Protein AF-A0A7H8PK96-F1 (afdb_monomer)

Sequence (126 aa):
MKLSNRGGIDIANPKKYLNIWVCNLSRDILGYAQFPGMGPDATNGVVVRPTFFGTTEIVRAPFNKGRTTTHEVAHWLNLQHIWGDGGCPYDDRVADTPVSNDRNHGCARYPTVQCRYDNEPYGLYK

Radius of gyration: 17.34 Å; Cα contacts (8 Å, |Δi|>4): 205; chains: 1; bounding box: 44×23×45 Å

Nearest PDB structures (foldseek):
  3lum-assembly1_A  TM=9.594E-01  e=1.786E-10  Methanosarcina acetivorans
  6r7w-assembly1_A  TM=9.001E-01  e=1.786E-10  Tannerella forsythia
  8cd8-assembly1_A  TM=9.089E-01  e=3.877E-10  Methanosarcina acetivorans C2A
  7od0-assembly5_EEE  TM=9.451E-01  e=5.134E-09  Tannerella forsythia
  7od0-assembly6_FFF  TM=9.429E-01  e=7.091E-09  Tannerella forsythia

Structure (mmCIF, N/CA/C/O backbone):
data_AF-A0A7H8PK96-F1
#
_entry.id   AF-A0A7H8PK96-F1
#
loop_
_atom_site.group_PDB
_atom_site.id
_atom_site.type_symbol
_atom_site.label_atom_id
_atom_site.label_alt_id
_atom_site.label_comp_id
_atom_site.label_asym_id
_atom_site.label_entity_id
_atom_site.label_seq_id
_atom_site.pdbx_PDB_ins_code
_atom_site.Cartn_x
_atom_site.Cartn_y
_atom_site.Cartn_z
_atom_site.occupancy
_atom_site.B_iso_or_equiv
_atom_site.auth_seq_id
_atom_site.auth_comp_id
_atom_site.auth_asym_id
_atom_site.auth_atom_id
_atom_site.pdbx_PDB_model_num
ATOM 1 N N . MET A 1 1 ? -10.547 8.572 10.002 1.00 90.94 1 MET A N 1
ATOM 2 C CA . MET A 1 1 ? -10.162 7.166 9.717 1.00 90.94 1 MET A CA 1
ATOM 3 C C . MET A 1 1 ? -9.309 6.524 10.810 1.00 90.94 1 MET A C 1
ATOM 5 O O . MET A 1 1 ? -9.816 5.596 11.414 1.00 90.94 1 MET A O 1
ATOM 9 N N . LYS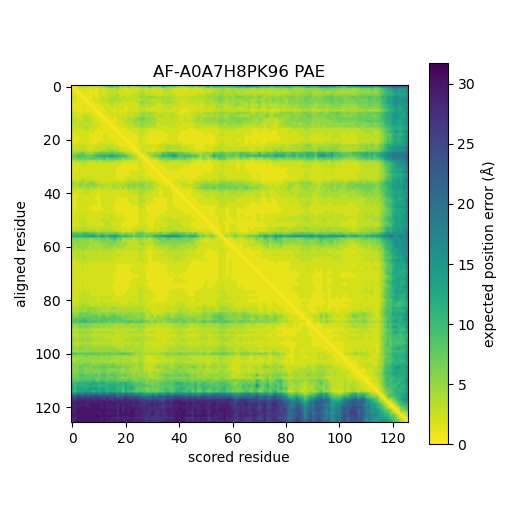 A 1 2 ? -8.083 6.993 11.103 1.00 94.75 2 LYS A N 1
ATOM 10 C CA . LYS A 1 2 ? -7.152 6.320 12.040 1.00 94.75 2 LYS A CA 1
ATOM 11 C C . LYS A 1 2 ? -7.257 6.745 13.515 1.00 94.75 2 LYS A C 1
ATOM 13 O O . LYS A 1 2 ? -6.566 6.181 14.346 1.00 94.75 2 LYS A O 1
ATOM 18 N N . LEU A 1 3 ? -8.055 7.774 13.815 1.00 94.94 3 LEU A N 1
ATOM 19 C CA . LEU A 1 3 ? -8.189 8.333 15.163 1.00 94.94 3 LEU A CA 1
ATOM 20 C C . LEU A 1 3 ? -9.664 8.417 15.550 1.00 94.94 3 LEU A C 1
ATOM 22 O O . LEU A 1 3 ? -10.454 8.997 14.794 1.00 94.94 3 LEU A O 1
ATOM 26 N N . SER A 1 4 ? -10.028 7.880 16.710 1.00 96.00 4 SER A N 1
ATOM 27 C CA . SER A 1 4 ? -11.396 7.877 17.245 1.00 96.00 4 SER A CA 1
ATOM 28 C C . SER A 1 4 ? -11.938 9.295 17.424 1.00 96.00 4 SER A C 1
ATOM 30 O O . SER A 1 4 ? -13.035 9.609 16.964 1.00 96.00 4 SER A O 1
ATOM 32 N N . ASN A 1 5 ? -11.109 10.208 17.936 1.00 94.88 5 ASN A N 1
ATOM 33 C CA . ASN A 1 5 ? -11.441 11.627 18.106 1.00 94.88 5 ASN A CA 1
ATOM 34 C C . ASN A 1 5 ? -11.619 12.412 16.787 1.00 94.88 5 ASN A C 1
ATOM 36 O O . ASN A 1 5 ? -11.950 13.595 16.816 1.00 94.88 5 ASN A O 1
ATOM 40 N N . ARG A 1 6 ? -11.411 11.774 15.628 1.00 93.56 6 ARG A N 1
ATOM 41 C CA . ARG A 1 6 ? -11.681 12.321 14.286 1.00 93.56 6 ARG A CA 1
ATOM 42 C C . ARG A 1 6 ? -12.643 11.431 13.488 1.00 93.56 6 ARG A C 1
ATOM 44 O O . ARG A 1 6 ? -12.506 11.317 12.268 1.00 93.56 6 ARG A O 1
ATOM 51 N N . GLY A 1 7 ? -13.561 10.739 14.170 1.00 93.75 7 GLY A N 1
ATOM 52 C CA . GLY A 1 7 ? -14.569 9.867 13.549 1.00 93.75 7 GLY A CA 1
ATOM 53 C C . GLY A 1 7 ? -13.991 8.596 12.918 1.00 93.75 7 GLY A C 1
ATOM 54 O O . GLY A 1 7 ? -14.541 8.066 11.957 1.00 93.75 7 GLY A O 1
ATOM 55 N N . GLY A 1 8 ? 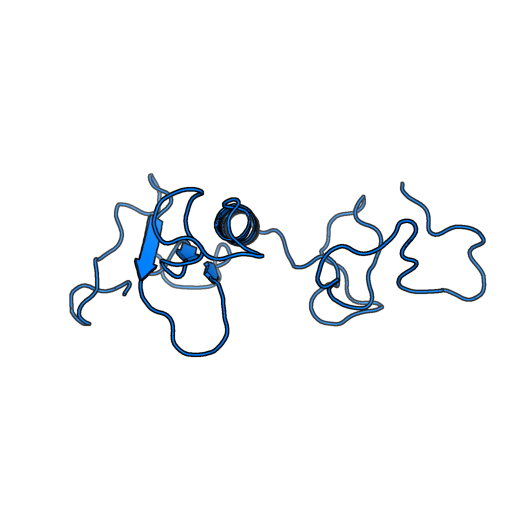-12.816 8.164 13.375 1.00 95.75 8 GLY A N 1
ATOM 56 C CA . GLY A 1 8 ? -12.152 6.933 12.963 1.00 95.75 8 GLY A CA 1
ATOM 57 C C . GLY A 1 8 ? -12.180 5.852 14.037 1.00 95.75 8 GLY A C 1
ATOM 58 O O . GLY A 1 8 ? -12.998 5.883 14.949 1.00 95.75 8 GLY A O 1
ATOM 59 N N . ILE A 1 9 ? -11.245 4.914 13.925 1.00 96.88 9 ILE A N 1
ATOM 60 C CA . ILE A 1 9 ? -10.992 3.876 14.924 1.00 96.88 9 ILE A CA 1
ATOM 61 C C . ILE A 1 9 ? -9.501 3.919 15.238 1.00 96.88 9 ILE A C 1
ATOM 63 O O . ILE A 1 9 ? -8.689 3.917 14.309 1.00 96.88 9 ILE A O 1
ATOM 67 N N . ASP A 1 10 ? -9.163 4.000 16.524 1.00 97.62 10 ASP A N 1
ATOM 68 C CA . ASP A 1 10 ? -7.773 3.977 16.974 1.00 97.62 10 ASP A CA 1
ATOM 69 C C . ASP A 1 10 ? -7.126 2.623 16.681 1.00 97.62 10 ASP A C 1
ATOM 71 O O . ASP A 1 10 ? -7.783 1.590 16.5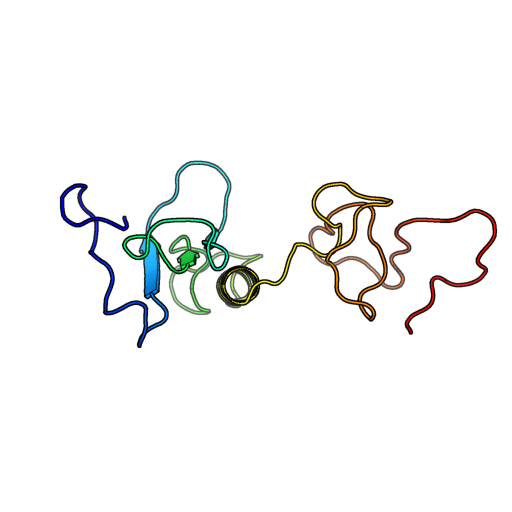49 1.00 97.62 10 ASP A O 1
A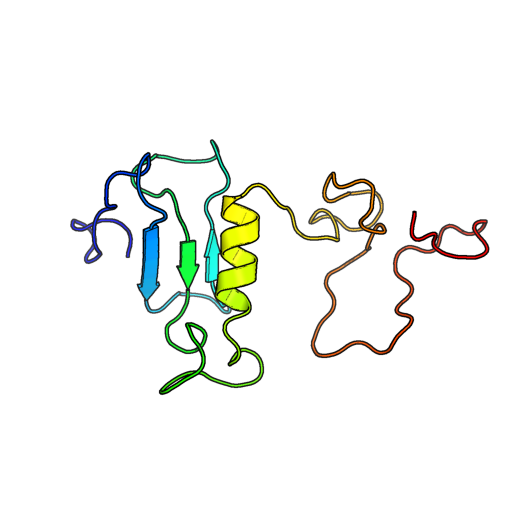TOM 75 N N . ILE A 1 11 ? -5.806 2.646 16.576 1.00 96.44 11 ILE A N 1
ATOM 76 C CA . ILE A 1 11 ? -5.004 1.472 16.274 1.00 96.44 11 ILE A CA 1
ATOM 77 C C . ILE A 1 11 ? -5.089 0.409 17.395 1.00 96.44 11 ILE A C 1
ATOM 79 O O . ILE A 1 11 ? -5.039 0.731 18.583 1.00 96.44 11 ILE A O 1
ATOM 83 N N . ALA A 1 12 ? -5.144 -0.877 17.036 1.00 94.44 12 ALA A N 1
ATOM 84 C CA . ALA A 1 12 ? -4.799 -1.970 17.948 1.00 94.44 12 ALA A CA 1
ATOM 85 C C . ALA A 1 12 ? -3.271 -2.041 18.119 1.00 94.44 12 ALA A C 1
ATOM 87 O O . ALA A 1 12 ? -2.545 -1.658 17.211 1.00 94.44 12 ALA A O 1
ATOM 88 N N . ASN A 1 13 ? -2.759 -2.554 19.247 1.00 92.81 13 ASN A N 1
ATOM 89 C CA . ASN A 1 13 ? -1.322 -2.522 19.587 1.00 92.81 13 ASN A CA 1
ATOM 90 C C . ASN A 1 13 ? -0.379 -2.708 18.359 1.00 92.81 13 ASN A C 1
ATOM 92 O O . ASN A 1 13 ? -0.278 -3.830 17.849 1.00 92.81 13 ASN A O 1
ATOM 96 N N . PRO A 1 14 ? 0.340 -1.654 17.914 1.00 90.50 14 PRO A N 1
ATOM 97 C CA . PRO A 1 14 ? 1.097 -1.667 16.656 1.00 90.50 14 PRO A CA 1
ATOM 98 C C . PRO A 1 14 ? 2.276 -2.640 16.655 1.00 90.50 14 PRO A C 1
ATOM 100 O O . PRO A 1 14 ? 2.766 -3.017 15.598 1.00 90.50 14 PRO A O 1
ATOM 103 N N . LYS A 1 15 ? 2.730 -3.078 17.834 1.00 91.81 15 LYS A N 1
ATOM 104 C CA . LYS A 1 15 ? 3.808 -4.068 17.968 1.00 91.81 15 LYS A CA 1
ATOM 105 C C . LYS A 1 15 ? 3.320 -5.507 17.807 1.00 91.81 15 LYS A C 1
ATOM 107 O O . LYS A 1 15 ? 4.135 -6.421 17.770 1.00 91.81 15 LYS A O 1
ATOM 112 N N . LYS A 1 16 ? 2.002 -5.722 17.786 1.00 96.31 16 LYS A N 1
ATOM 113 C CA . LYS A 1 16 ? 1.375 -7.051 17.719 1.00 96.31 16 LYS A CA 1
ATOM 114 C C . LYS A 1 16 ? 0.509 -7.242 16.482 1.00 96.31 16 LYS A C 1
ATOM 116 O O . LYS A 1 16 ? 0.304 -8.379 16.073 1.00 96.31 16 LYS A O 1
ATOM 121 N N . TYR A 1 17 ? -0.012 -6.156 15.917 1.00 97.44 17 TYR A N 1
ATOM 122 C CA . TYR A 1 17 ? -1.011 -6.220 14.862 1.00 97.44 17 TYR A CA 1
ATOM 123 C C . TYR A 1 17 ? -0.658 -5.295 13.704 1.00 97.44 17 TYR A C 1
ATOM 125 O O . TYR A 1 17 ? -0.341 -4.121 13.897 1.00 97.44 17 TYR A O 1
ATOM 133 N N . LEU A 1 18 ? -0.811 -5.819 12.490 1.00 97.88 18 LEU A N 1
ATOM 134 C CA . LEU A 1 18 ? -0.989 -4.992 11.309 1.00 97.88 18 LEU A CA 1
ATOM 135 C C . LEU A 1 18 ? -2.405 -4.417 11.342 1.00 97.88 18 LEU A C 1
ATOM 137 O O . LEU A 1 18 ? -3.389 -5.156 11.347 1.00 97.88 18 LEU A O 1
ATOM 141 N N . ASN A 1 19 ? -2.499 -3.093 11.338 1.00 98.12 19 ASN A N 1
ATOM 142 C CA . ASN A 1 19 ? -3.774 -2.398 11.316 1.00 98.12 19 ASN A CA 1
ATOM 143 C C . ASN A 1 19 ? -4.136 -2.022 9.883 1.00 98.12 19 ASN A C 1
ATOM 145 O O . ASN A 1 19 ? -3.346 -1.389 9.177 1.00 98.12 19 ASN A O 1
ATOM 149 N N . ILE A 1 20 ? -5.335 -2.427 9.461 1.00 98.31 20 ILE A N 1
ATOM 150 C CA . ILE A 1 20 ? -5.874 -2.138 8.135 1.00 98.31 20 ILE A CA 1
ATOM 151 C C . ILE A 1 20 ? -7.212 -1.431 8.305 1.00 98.31 20 ILE A C 1
ATOM 153 O O . ILE A 1 20 ? -8.177 -2.021 8.788 1.00 98.31 20 ILE A O 1
ATOM 157 N N . TRP A 1 21 ? -7.281 -0.170 7.887 1.00 98.12 21 TRP A N 1
ATOM 158 C CA . TRP A 1 21 ? -8.533 0.580 7.860 1.00 98.12 21 TRP A CA 1
ATOM 159 C C . TRP A 1 21 ? -9.166 0.496 6.474 1.00 98.12 21 TRP A C 1
ATOM 161 O O . TRP A 1 21 ? -8.495 0.677 5.458 1.00 98.12 21 TRP A O 1
ATOM 171 N N . VAL A 1 22 ? -10.480 0.286 6.440 1.00 97.06 22 VAL A N 1
ATOM 172 C CA . VAL A 1 22 ? -11.271 0.305 5.207 1.00 97.06 22 VAL A CA 1
ATOM 173 C C . VAL A 1 22 ? -12.230 1.486 5.275 1.00 97.06 22 VAL A C 1
ATOM 175 O O . VAL A 1 22 ? -13.166 1.491 6.071 1.00 97.06 22 VAL A O 1
ATOM 178 N N . CYS A 1 23 ? -11.976 2.531 4.487 1.00 95.62 23 CYS A N 1
ATOM 179 C CA . CYS A 1 23 ? -12.783 3.752 4.518 1.00 95.62 23 CYS A CA 1
ATOM 180 C C . CYS A 1 23 ? -12.697 4.549 3.217 1.00 95.62 23 CYS A C 1
ATOM 182 O O . CYS A 1 23 ? -11.743 4.419 2.448 1.00 95.62 23 CYS A O 1
ATOM 184 N N . ASN A 1 24 ? -13.676 5.421 2.982 1.00 94.19 24 ASN A N 1
ATOM 185 C CA . ASN A 1 24 ? -13.633 6.326 1.838 1.00 94.19 24 ASN A CA 1
ATOM 186 C C . ASN A 1 24 ? -12.422 7.263 1.944 1.00 94.19 24 ASN A C 1
ATOM 188 O O . ASN A 1 24 ? -12.198 7.901 2.972 1.00 94.19 24 ASN A O 1
ATOM 192 N N . LEU A 1 25 ? -11.647 7.323 0.863 1.00 93.44 25 LEU A N 1
ATOM 193 C CA . LEU A 1 25 ? -10.466 8.168 0.736 1.00 93.44 25 LEU A CA 1
ATOM 194 C C . LEU A 1 25 ? -10.794 9.359 -0.160 1.00 93.44 25 LEU A C 1
ATOM 196 O O . LEU A 1 25 ? -11.460 9.193 -1.182 1.00 93.44 25 LEU A O 1
ATOM 200 N N . SER A 1 26 ? -10.295 10.539 0.202 1.00 85.00 26 SER A N 1
ATOM 201 C CA . SER A 1 26 ? -10.245 11.676 -0.717 1.00 85.00 26 SER A CA 1
ATOM 202 C C . SER A 1 26 ? -9.149 11.450 -1.769 1.00 85.00 26 SER A C 1
ATOM 204 O O . SER A 1 26 ? -8.211 10.689 -1.525 1.00 85.00 26 SER A O 1
ATOM 206 N N . ARG A 1 27 ? -9.254 12.127 -2.926 1.00 86.00 27 ARG A N 1
ATOM 207 C CA . ARG A 1 27 ? -8.379 11.972 -4.117 1.00 86.00 27 ARG A CA 1
ATOM 208 C C . ARG A 1 27 ? -8.553 10.638 -4.846 1.00 86.00 27 ARG A C 1
ATOM 210 O O . ARG A 1 27 ? -9.173 9.727 -4.322 1.00 86.00 27 ARG A O 1
ATOM 217 N N . ASP A 1 28 ? -7.992 10.497 -6.043 1.00 89.25 28 ASP A N 1
ATOM 218 C CA . ASP A 1 28 ? -8.027 9.248 -6.823 1.00 89.25 28 ASP A CA 1
ATOM 219 C C . ASP A 1 28 ? -6.911 8.266 -6.427 1.00 89.25 28 ASP A C 1
ATOM 221 O O . ASP A 1 28 ? -6.105 7.836 -7.246 1.00 89.25 28 ASP A O 1
ATOM 225 N N . ILE A 1 29 ? -6.861 7.900 -5.141 1.00 95.38 29 ILE A N 1
ATOM 226 C CA . ILE A 1 29 ? -5.969 6.847 -4.627 1.00 95.38 29 ILE A CA 1
ATOM 227 C C . ILE A 1 29 ? -6.763 5.620 -4.168 1.00 95.38 29 ILE A C 1
ATOM 229 O O . ILE A 1 29 ? -7.863 5.737 -3.621 1.00 95.38 29 ILE A O 1
ATOM 233 N N . LEU A 1 30 ? -6.202 4.429 -4.384 1.00 96.88 30 LEU A N 1
ATOM 234 C CA . LEU A 1 30 ? -6.851 3.160 -4.028 1.00 96.88 30 LEU A CA 1
ATOM 235 C C . LEU A 1 30 ? -6.599 2.778 -2.562 1.00 96.88 30 LEU A C 1
ATOM 237 O O . LEU A 1 30 ? -7.471 2.208 -1.905 1.00 96.88 30 LEU A O 1
ATOM 241 N N . GLY A 1 31 ? -5.418 3.127 -2.061 1.00 97.88 31 GLY A N 1
ATOM 242 C CA . GLY A 1 31 ? -4.943 2.882 -0.711 1.00 97.88 31 GLY A CA 1
ATOM 243 C C . GLY A 1 31 ? -3.685 3.702 -0.430 1.00 97.88 31 GLY A C 1
ATOM 244 O O . GLY A 1 31 ? -3.241 4.466 -1.289 1.00 97.88 31 GLY A O 1
ATOM 245 N N . TYR A 1 32 ? -3.183 3.603 0.796 1.00 97.94 32 TYR A N 1
ATOM 246 C CA . TYR A 1 32 ? -1.860 4.092 1.176 1.00 97.94 32 TYR A CA 1
ATOM 247 C C . TYR A 1 32 ? -1.358 3.354 2.427 1.00 97.94 32 TYR A C 1
ATOM 249 O O . TYR A 1 32 ? -2.155 2.877 3.248 1.00 97.94 32 TYR A O 1
ATOM 257 N N . ALA A 1 33 ? -0.045 3.344 2.627 1.00 98.31 33 ALA A N 1
ATOM 258 C CA . ALA A 1 33 ? 0.609 2.776 3.800 1.00 98.31 33 ALA A CA 1
ATOM 259 C C . ALA A 1 33 ? 1.495 3.796 4.524 1.00 98.31 33 ALA A C 1
ATOM 261 O O . ALA A 1 33 ? 1.910 4.809 3.962 1.00 98.31 33 ALA A O 1
ATOM 262 N N . GLN A 1 34 ? 1.799 3.513 5.790 1.00 97.94 34 GLN A N 1
ATOM 263 C CA . GLN A 1 34 ? 2.889 4.167 6.511 1.00 97.94 34 GLN A CA 1
ATOM 264 C C . GLN A 1 34 ? 4.117 3.252 6.487 1.00 97.94 34 GLN A C 1
ATOM 266 O O . GLN A 1 34 ? 4.052 2.141 7.012 1.00 97.94 34 GLN A O 1
ATOM 271 N N . PHE A 1 35 ? 5.223 3.737 5.919 1.00 98.00 35 PHE A N 1
ATOM 272 C CA . PHE A 1 35 ? 6.519 3.058 5.974 1.00 98.00 35 PHE A CA 1
ATOM 273 C C . PHE A 1 35 ? 7.020 2.914 7.423 1.00 98.00 35 PHE A C 1
ATOM 275 O O . PHE A 1 35 ? 6.697 3.756 8.277 1.00 98.00 35 PHE A O 1
ATOM 282 N N . PRO A 1 36 ? 7.847 1.895 7.719 1.00 96.75 36 PRO A N 1
ATOM 283 C CA . PRO A 1 36 ? 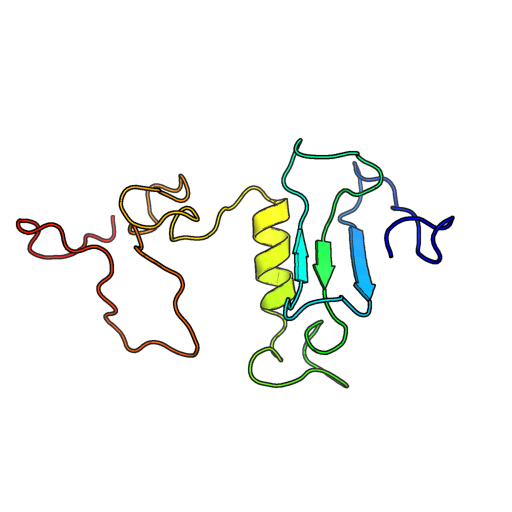8.484 1.758 9.024 1.00 96.75 36 PRO A CA 1
ATOM 284 C C . PRO A 1 36 ? 9.254 3.022 9.426 1.00 96.75 36 PRO A C 1
ATOM 286 O O . PRO A 1 36 ? 9.996 3.593 8.633 1.00 96.75 36 PRO A O 1
ATOM 289 N N . GLY A 1 37 ? 9.060 3.486 10.663 1.00 93.81 37 GLY A N 1
ATOM 290 C CA . GLY A 1 37 ? 9.782 4.638 11.224 1.00 93.81 37 GLY A CA 1
ATOM 291 C C . GLY A 1 37 ? 9.395 6.024 10.683 1.00 93.81 37 GLY A C 1
ATOM 292 O O . GLY A 1 37 ? 9.865 7.020 11.221 1.00 93.81 37 GLY A O 1
ATOM 293 N N . MET A 1 38 ? 8.517 6.124 9.678 1.00 93.12 38 MET A N 1
ATOM 294 C CA . MET A 1 38 ? 8.199 7.400 9.009 1.00 93.12 38 MET A CA 1
ATOM 295 C C . MET A 1 38 ? 7.077 8.218 9.666 1.00 93.12 38 MET A C 1
ATOM 297 O O . MET A 1 38 ? 6.749 9.309 9.203 1.00 93.12 38 MET A O 1
ATOM 301 N N . GLY A 1 39 ? 6.455 7.717 10.732 1.00 93.62 39 GLY A N 1
ATOM 302 C CA . GLY A 1 39 ? 5.359 8.417 11.393 1.00 93.62 39 GLY A CA 1
ATOM 303 C C . GLY A 1 39 ? 5.001 7.832 12.756 1.00 93.62 39 GLY A C 1
ATOM 304 O O . GLY A 1 39 ? 5.600 6.840 13.175 1.00 93.62 39 GLY A O 1
ATOM 305 N N . PRO A 1 40 ? 4.016 8.427 13.448 1.00 95.38 40 PRO A N 1
ATOM 306 C CA . PRO A 1 40 ? 3.596 7.983 14.771 1.00 95.38 40 PRO A CA 1
ATOM 307 C C . PRO A 1 40 ? 3.089 6.536 14.785 1.00 95.38 40 PRO A C 1
ATOM 309 O O . PRO A 1 40 ? 2.435 6.081 13.841 1.00 95.38 40 PRO A O 1
ATOM 312 N N . ASP A 1 41 ? 3.290 5.853 15.912 1.00 94.75 41 ASP A N 1
ATOM 313 C CA . ASP A 1 41 ? 2.729 4.520 16.173 1.00 94.75 41 ASP A CA 1
ATOM 314 C C . ASP A 1 41 ? 1.199 4.511 16.046 1.00 94.75 41 ASP A C 1
ATOM 316 O O . ASP A 1 41 ? 0.625 3.570 15.507 1.00 94.75 41 ASP A O 1
ATOM 320 N N . ALA A 1 42 ? 0.539 5.598 16.461 1.00 95.88 42 ALA A N 1
ATOM 321 C CA . ALA A 1 42 ? -0.915 5.759 16.392 1.00 95.88 42 ALA A CA 1
ATOM 322 C C . ALA A 1 42 ? -1.488 5.711 14.961 1.00 95.88 42 ALA A C 1
ATOM 324 O O . ALA A 1 42 ? -2.688 5.516 14.786 1.00 95.88 42 ALA A O 1
ATOM 325 N N . THR A 1 43 ? -0.655 5.899 13.933 1.00 96.44 43 THR A N 1
ATOM 326 C CA . THR A 1 43 ? -1.074 5.871 12.526 1.00 96.44 43 THR A CA 1
ATOM 327 C C . THR A 1 43 ? -0.424 4.749 11.723 1.00 96.44 43 THR A C 1
ATOM 329 O O . THR A 1 43 ? -0.641 4.672 10.510 1.00 96.44 43 THR A O 1
ATOM 332 N N . ASN A 1 44 ? 0.336 3.866 12.372 1.00 96.88 44 ASN A N 1
ATOM 333 C CA . ASN A 1 44 ? 1.039 2.772 11.715 1.00 96.88 44 ASN A CA 1
ATOM 334 C C . ASN A 1 44 ? 0.056 1.784 11.054 1.00 96.88 44 ASN A C 1
ATOM 336 O O . ASN A 1 44 ? -0.943 1.393 11.651 1.00 96.88 44 ASN A O 1
ATOM 340 N N . GLY A 1 45 ? 0.327 1.397 9.807 1.00 97.75 45 GLY A N 1
ATOM 341 C CA . GLY A 1 45 ? -0.488 0.434 9.065 1.00 97.75 45 GLY A CA 1
ATOM 342 C C . GLY A 1 45 ? -0.992 0.958 7.722 1.00 97.75 45 GLY A C 1
ATOM 343 O O . GLY A 1 45 ? -0.494 1.952 7.184 1.00 97.75 45 GLY A O 1
ATOM 344 N N . VAL A 1 46 ? -2.000 0.271 7.194 1.00 98.50 46 VAL A N 1
ATOM 345 C CA . VAL A 1 46 ? -2.477 0.372 5.809 1.00 98.50 46 VAL A CA 1
ATOM 346 C C . VAL A 1 46 ? -3.909 0.893 5.765 1.00 98.50 46 VAL A C 1
ATOM 348 O O . VAL A 1 46 ? -4.731 0.553 6.610 1.00 98.50 46 VAL A O 1
ATOM 351 N N . VAL A 1 47 ? -4.249 1.694 4.759 1.00 98.25 47 VAL A N 1
ATOM 352 C CA . VAL A 1 47 ? -5.637 2.076 4.478 1.00 98.25 47 VAL A CA 1
ATOM 353 C C . VAL A 1 47 ? -5.998 1.721 3.050 1.00 98.25 47 VAL A C 1
ATOM 355 O O . VAL A 1 47 ? -5.232 2.000 2.134 1.00 98.25 47 VAL A O 1
ATOM 358 N N . VAL A 1 48 ? -7.185 1.149 2.857 1.00 98.25 48 VAL A N 1
ATOM 359 C CA . VAL A 1 48 ? -7.700 0.764 1.538 1.00 98.25 48 VAL A CA 1
ATOM 360 C C . VAL A 1 48 ? -9.120 1.292 1.359 1.00 98.25 48 VAL A C 1
ATOM 362 O O . VAL A 1 48 ? -9.937 1.268 2.282 1.00 98.25 48 VAL A O 1
ATOM 365 N N . ARG A 1 49 ? -9.441 1.780 0.160 1.00 96.81 49 ARG A N 1
ATOM 366 C CA . ARG A 1 49 ? -10.805 2.191 -0.184 1.00 96.81 49 ARG A CA 1
ATOM 367 C C . ARG A 1 49 ? -11.729 0.960 -0.262 1.00 96.81 49 ARG A C 1
ATOM 369 O O . ARG A 1 49 ? -11.325 -0.039 -0.854 1.00 96.81 49 ARG A O 1
ATOM 376 N N . PRO A 1 50 ? -12.987 1.033 0.224 1.00 95.94 50 PRO A N 1
ATOM 377 C CA . PRO A 1 50 ? -13.908 -0.106 0.257 1.00 95.94 50 PRO A CA 1
ATOM 378 C C . PRO A 1 50 ? -14.068 -0.831 -1.083 1.00 95.94 50 PRO A C 1
ATOM 380 O O . PRO A 1 50 ? -14.014 -2.053 -1.138 1.00 95.94 50 PRO A O 1
ATOM 383 N N . THR A 1 51 ? -14.175 -0.088 -2.187 1.00 96.38 51 THR A N 1
ATOM 384 C CA . THR A 1 51 ? -14.353 -0.655 -3.536 1.00 96.38 51 THR A CA 1
ATOM 385 C C . THR A 1 51 ? -13.118 -1.372 -4.093 1.00 96.38 51 THR A C 1
ATOM 387 O O . THR A 1 51 ? -13.176 -1.880 -5.210 1.00 96.38 51 THR A O 1
ATOM 390 N N . PHE A 1 52 ? -12.001 -1.392 -3.362 1.00 97.00 52 PHE A N 1
ATOM 391 C CA . PHE A 1 52 ? -10.733 -2.015 -3.761 1.00 97.00 52 PHE A CA 1
ATOM 392 C C . PHE A 1 52 ? -10.152 -2.923 -2.659 1.00 97.00 52 PHE A C 1
ATOM 394 O O . PHE A 1 52 ? -8.993 -3.331 -2.737 1.00 97.00 52 PHE A O 1
ATOM 401 N N . PHE A 1 53 ? -10.950 -3.252 -1.636 1.00 97.38 53 PHE A N 1
ATOM 402 C CA . PHE A 1 53 ? -10.567 -4.144 -0.544 1.00 97.38 53 PHE A CA 1
ATOM 403 C C . PHE A 1 53 ? -11.225 -5.521 -0.701 1.00 97.38 53 PHE A C 1
ATOM 405 O O . PHE A 1 53 ? -12.446 -5.626 -0.774 1.00 97.38 53 PHE A O 1
ATOM 412 N N . GLY A 1 54 ? -10.415 -6.583 -0.727 1.00 96.38 54 GLY A N 1
ATOM 413 C CA . GLY A 1 54 ? -10.895 -7.955 -0.919 1.00 96.38 54 GLY A CA 1
ATOM 414 C C . GLY A 1 54 ? -11.168 -8.322 -2.384 1.00 96.38 54 GLY A C 1
ATOM 415 O O . GLY A 1 54 ? -10.559 -7.774 -3.309 1.00 96.38 54 GLY A O 1
ATOM 416 N N . THR A 1 55 ? -12.046 -9.307 -2.592 1.00 96.38 55 THR A N 1
ATOM 417 C CA . THR A 1 55 ? -12.337 -9.910 -3.911 1.00 96.38 55 THR A CA 1
ATOM 418 C C . THR A 1 55 ? -13.825 -10.153 -4.181 1.00 96.38 55 THR A C 1
ATOM 420 O O . THR A 1 55 ? -14.170 -10.642 -5.257 1.00 96.38 55 THR A O 1
ATOM 423 N N . THR A 1 56 ? -14.702 -9.815 -3.236 1.00 92.25 56 THR A N 1
ATOM 424 C CA . THR A 1 56 ? -16.146 -10.090 -3.278 1.00 92.25 56 THR A CA 1
ATOM 425 C C . THR A 1 56 ? -16.959 -8.818 -3.022 1.00 92.25 56 THR A C 1
ATOM 427 O O . THR A 1 56 ? -16.404 -7.770 -2.686 1.00 92.25 56 THR A O 1
ATOM 430 N N . GLU A 1 57 ? -18.282 -8.903 -3.174 1.00 90.94 57 GLU A N 1
ATOM 431 C CA . GLU A 1 57 ? -19.228 -7.823 -2.866 1.00 90.94 57 GLU A CA 1
ATOM 432 C C . GLU A 1 57 ? -19.030 -6.556 -3.721 1.00 90.94 57 GLU A C 1
ATOM 434 O O . GLU A 1 57 ? -19.277 -6.550 -4.925 1.00 90.94 57 GLU A O 1
ATOM 439 N N . ILE A 1 58 ? -18.594 -5.461 -3.096 1.00 93.12 58 ILE A N 1
ATOM 440 C CA . ILE A 1 58 ? -18.588 -4.100 -3.645 1.00 93.12 58 ILE A CA 1
ATOM 441 C C . ILE A 1 58 ? -17.317 -3.755 -4.439 1.00 93.12 58 ILE A C 1
ATOM 443 O O . ILE A 1 58 ? -17.113 -2.596 -4.818 1.00 93.12 58 ILE A O 1
ATOM 447 N N . VAL A 1 59 ? -16.425 -4.727 -4.656 1.00 95.50 59 VAL A N 1
ATOM 448 C CA . VAL A 1 59 ? -15.144 -4.499 -5.335 1.00 95.50 59 VAL A CA 1
ATOM 449 C C . VAL A 1 59 ? -15.324 -4.154 -6.818 1.00 95.50 59 VAL A C 1
ATOM 451 O O . VAL A 1 59 ? -16.146 -4.743 -7.518 1.00 95.50 59 VAL A O 1
ATOM 454 N N . ARG A 1 60 ? -14.527 -3.212 -7.340 1.00 92.56 60 ARG A N 1
ATOM 455 C CA . ARG A 1 60 ? -14.643 -2.715 -8.724 1.00 92.56 60 ARG A CA 1
ATOM 456 C C . ARG A 1 60 ? -13.423 -3.067 -9.567 1.00 92.56 60 ARG A C 1
ATOM 458 O O . ARG A 1 60 ? -12.281 -2.846 -9.168 1.00 92.56 60 ARG A O 1
ATOM 465 N N . ALA A 1 61 ? -13.674 -3.602 -10.762 1.00 94.12 61 ALA A N 1
ATOM 466 C CA . ALA A 1 61 ? -12.635 -3.788 -11.771 1.00 94.12 61 ALA A CA 1
ATOM 467 C C . ALA A 1 61 ? -12.030 -2.424 -12.181 1.00 94.12 61 ALA A C 1
ATOM 469 O O . ALA A 1 61 ? -12.743 -1.419 -12.148 1.00 94.12 61 ALA A O 1
ATOM 470 N N . PRO A 1 62 ? -10.739 -2.365 -12.562 1.00 95.38 62 PRO A N 1
ATOM 471 C CA . PRO A 1 62 ? -9.802 -3.488 -12.705 1.00 95.38 62 PRO A CA 1
ATOM 472 C C . PRO A 1 62 ? -9.122 -3.928 -11.391 1.00 95.38 62 PRO A C 1
ATOM 474 O O . PRO A 1 62 ? -8.381 -4.906 -11.381 1.00 95.38 62 PRO A O 1
ATOM 477 N N . PHE A 1 63 ? -9.382 -3.251 -10.271 1.00 96.38 63 PHE A N 1
ATOM 478 C CA . PHE A 1 63 ? -8.709 -3.480 -8.985 1.00 96.38 63 PHE A CA 1
ATOM 479 C C . PHE A 1 63 ? -9.541 -4.351 -8.024 1.00 96.38 63 PHE A C 1
ATOM 481 O O . PHE A 1 63 ? -9.648 -4.073 -6.834 1.00 96.38 63 PHE A O 1
ATOM 488 N N . ASN A 1 64 ? -10.138 -5.431 -8.531 1.00 96.88 64 ASN A N 1
ATOM 489 C CA . ASN A 1 64 ? -11.101 -6.278 -7.810 1.00 96.88 64 ASN A CA 1
ATOM 490 C C . ASN A 1 64 ? -10.540 -7.634 -7.358 1.00 96.88 64 ASN A C 1
ATOM 492 O O . ASN A 1 64 ? -11.276 -8.610 -7.219 1.00 96.88 64 ASN A O 1
ATOM 496 N N . LYS A 1 65 ? -9.221 -7.731 -7.203 1.00 97.25 65 LYS A N 1
ATOM 497 C CA . LYS A 1 65 ? -8.540 -8.997 -6.899 1.00 97.25 65 LYS A CA 1
ATOM 498 C C . LYS A 1 65 ? -7.706 -8.944 -5.613 1.00 97.25 65 LYS A C 1
ATOM 500 O O . LYS A 1 65 ? -6.874 -9.817 -5.404 1.00 97.25 65 LYS A O 1
ATOM 505 N N . GLY A 1 66 ? -7.891 -7.910 -4.788 1.00 97.25 66 GLY A N 1
ATOM 506 C CA . GLY A 1 66 ? -7.188 -7.725 -3.511 1.00 97.25 66 GLY A CA 1
ATOM 507 C C . GLY A 1 66 ? -5.757 -7.181 -3.609 1.00 97.25 66 GLY A C 1
ATOM 508 O O . GLY A 1 66 ? -5.081 -7.055 -2.594 1.00 97.25 66 GLY A O 1
ATOM 509 N N . ARG A 1 67 ? -5.279 -6.834 -4.813 1.00 98.00 67 ARG A N 1
ATOM 510 C CA . ARG A 1 67 ? -3.861 -6.481 -5.042 1.00 98.00 67 ARG A CA 1
ATOM 511 C C . ARG A 1 67 ? -3.503 -5.104 -4.495 1.00 98.00 67 ARG A C 1
ATOM 513 O O . ARG A 1 67 ? -2.348 -4.896 -4.156 1.00 98.00 67 ARG A O 1
ATOM 520 N N . THR A 1 68 ? -4.480 -4.212 -4.324 1.00 98.12 68 THR A N 1
ATOM 521 C CA . THR A 1 68 ? -4.272 -2.947 -3.609 1.00 98.12 68 THR A CA 1
ATOM 522 C C . THR A 1 68 ? -3.770 -3.211 -2.192 1.00 98.12 68 THR A C 1
ATOM 524 O O . THR A 1 68 ? -2.744 -2.676 -1.806 1.00 98.12 68 THR A O 1
ATOM 527 N N . THR A 1 69 ? -4.415 -4.099 -1.431 1.00 98.38 69 THR A N 1
ATOM 528 C CA . THR A 1 69 ? -3.948 -4.428 -0.076 1.00 98.38 69 THR A CA 1
ATOM 529 C C . THR A 1 69 ? -2.577 -5.099 -0.093 1.00 98.38 69 THR A C 1
ATOM 531 O O . THR A 1 69 ? -1.741 -4.755 0.732 1.00 98.38 69 THR A O 1
ATOM 534 N N . THR A 1 70 ? -2.316 -6.011 -1.036 1.00 98.75 70 THR A N 1
ATOM 535 C CA . THR A 1 70 ? -0.983 -6.619 -1.197 1.00 98.75 70 THR A CA 1
ATOM 536 C C . THR A 1 70 ? 0.101 -5.558 -1.409 1.00 98.75 70 THR A C 1
ATOM 538 O O . THR A 1 70 ? 1.129 -5.603 -0.742 1.00 98.75 70 THR A O 1
ATOM 541 N N . HIS A 1 71 ? -0.158 -4.586 -2.286 1.00 98.69 71 HIS A N 1
ATOM 542 C CA . HIS A 1 71 ? 0.736 -3.465 -2.580 1.00 98.69 71 HIS A CA 1
ATOM 543 C C . HIS A 1 71 ? 1.005 -2.600 -1.345 1.00 98.69 71 HIS A C 1
ATOM 545 O O . HIS A 1 71 ? 2.152 -2.379 -0.974 1.00 98.69 71 HIS A O 1
ATOM 551 N N . GLU A 1 72 ? -0.040 -2.164 -0.643 1.00 98.75 72 GLU A N 1
ATOM 552 C CA . GLU A 1 72 ? 0.140 -1.309 0.536 1.00 98.75 72 GLU A CA 1
ATOM 553 C C . GLU A 1 72 ? 0.825 -2.042 1.702 1.00 98.75 72 GLU A C 1
ATOM 555 O O . GLU A 1 72 ? 1.600 -1.450 2.453 1.00 98.75 72 GLU A O 1
ATOM 560 N N . VAL A 1 73 ? 0.580 -3.345 1.866 1.00 98.81 73 VAL A N 1
ATOM 561 C CA . VAL A 1 73 ? 1.295 -4.146 2.871 1.00 98.81 73 VAL A CA 1
ATOM 562 C C . VAL A 1 73 ? 2.779 -4.272 2.521 1.00 98.81 73 VAL A C 1
ATOM 564 O O . VAL A 1 73 ? 3.603 -4.251 3.430 1.00 98.81 73 VAL A O 1
ATOM 567 N N . ALA A 1 74 ? 3.144 -4.327 1.237 1.00 98.69 74 ALA A N 1
ATOM 568 C CA . ALA A 1 74 ? 4.543 -4.293 0.815 1.00 98.69 74 ALA A CA 1
ATOM 569 C C . ALA A 1 74 ? 5.232 -2.981 1.240 1.00 98.69 74 ALA A C 1
ATOM 571 O O . ALA A 1 74 ? 6.314 -3.028 1.823 1.00 98.69 74 ALA A O 1
ATOM 572 N N . HIS A 1 75 ? 4.579 -1.828 1.067 1.00 98.69 75 HIS A N 1
ATOM 573 C CA . HIS A 1 75 ? 5.077 -0.548 1.594 1.00 98.69 75 HIS A CA 1
ATOM 574 C C . HIS A 1 75 ? 5.215 -0.543 3.120 1.00 98.69 75 HIS A C 1
ATOM 576 O O . HIS A 1 75 ? 6.216 -0.072 3.662 1.00 98.69 75 HIS A O 1
ATOM 582 N N . TRP A 1 76 ? 4.238 -1.109 3.834 1.00 98.44 76 TRP A N 1
ATOM 583 C CA . TRP A 1 76 ? 4.329 -1.274 5.287 1.00 98.44 76 TRP A CA 1
ATOM 584 C C . TRP A 1 76 ? 5.512 -2.171 5.703 1.00 98.44 76 TRP A C 1
ATOM 586 O O . TRP A 1 76 ? 6.123 -1.931 6.741 1.00 98.44 76 TRP A O 1
ATOM 59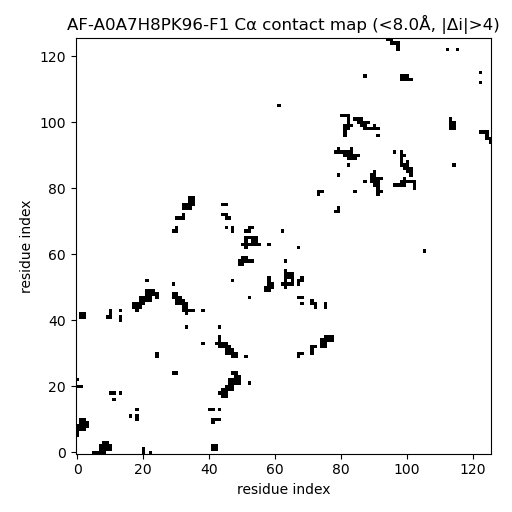6 N N . LEU A 1 77 ? 5.891 -3.142 4.864 1.00 98.25 77 LEU A N 1
ATOM 597 C CA . LEU A 1 77 ? 7.086 -3.989 4.996 1.00 98.25 77 LEU A CA 1
ATOM 598 C C . LEU A 1 77 ? 8.360 -3.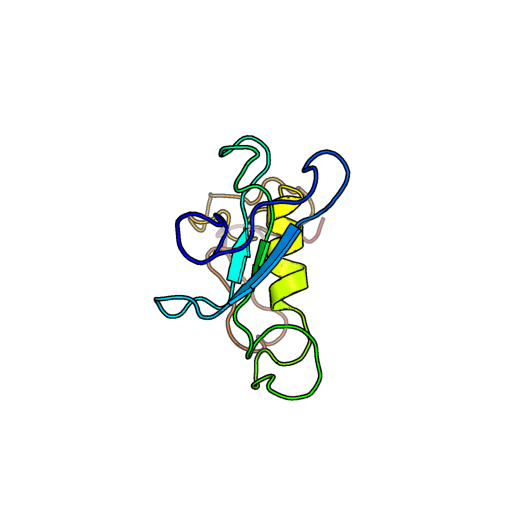373 4.382 1.00 98.25 77 LEU A C 1
ATOM 600 O O . LEU A 1 77 ? 9.342 -4.082 4.177 1.00 98.25 77 LEU A O 1
ATOM 604 N N . ASN A 1 78 ? 8.373 -2.058 4.147 1.00 98.19 78 ASN A N 1
ATOM 605 C CA . ASN A 1 78 ? 9.519 -1.282 3.661 1.00 98.19 78 ASN A CA 1
ATOM 606 C C . ASN A 1 78 ? 9.887 -1.451 2.175 1.00 98.19 78 ASN A C 1
ATOM 608 O O . ASN A 1 78 ? 10.985 -1.059 1.781 1.00 98.19 78 ASN A O 1
ATOM 612 N N . LEU A 1 79 ? 9.001 -1.997 1.339 1.00 98.38 79 LEU A N 1
ATOM 613 C CA . LEU A 1 79 ? 9.230 -2.057 -0.108 1.00 98.38 79 LEU A CA 1
ATOM 614 C C . LEU A 1 79 ? 8.789 -0.756 -0.782 1.00 98.38 79 LEU A C 1
ATOM 616 O O . LEU A 1 79 ? 7.730 -0.215 -0.470 1.00 98.38 79 LEU A O 1
ATOM 620 N N . GLN A 1 80 ? 9.603 -0.239 -1.697 1.00 97.94 80 GLN A N 1
ATOM 621 C CA . GLN A 1 80 ? 9.311 0.981 -2.453 1.00 97.94 80 GLN A CA 1
ATOM 622 C C . GLN A 1 80 ? 8.617 0.651 -3.778 1.00 97.94 80 GLN A C 1
ATOM 624 O O . GLN A 1 80 ? 8.462 -0.510 -4.153 1.00 97.94 80 GLN A O 1
ATOM 629 N N . HIS A 1 81 ? 8.153 1.678 -4.484 1.00 97.94 81 HIS A N 1
ATOM 630 C CA . HIS A 1 81 ? 7.740 1.502 -5.868 1.00 97.94 81 HIS A CA 1
ATOM 631 C C . HIS A 1 81 ? 8.938 1.124 -6.743 1.00 97.94 81 HIS A C 1
ATOM 633 O O . HIS A 1 81 ? 9.988 1.746 -6.636 1.00 97.94 81 HIS A O 1
ATOM 639 N N . ILE A 1 82 ? 8.744 0.184 -7.674 1.00 95.88 82 ILE A N 1
ATOM 640 C CA . ILE A 1 82 ? 9.812 -0.382 -8.525 1.00 95.88 82 ILE A CA 1
ATOM 641 C C . ILE A 1 82 ? 10.537 0.632 -9.433 1.00 95.88 82 ILE A C 1
ATOM 643 O O . ILE A 1 82 ? 11.552 0.312 -10.036 1.00 95.88 82 ILE A O 1
ATOM 647 N N . TRP A 1 83 ? 9.998 1.845 -9.594 1.00 94.50 83 TRP A N 1
ATOM 648 C CA . TRP A 1 83 ? 10.628 2.938 -10.353 1.00 94.50 83 TRP A CA 1
ATOM 649 C C . TRP A 1 83 ? 11.325 3.967 -9.443 1.00 94.50 83 TRP A C 1
ATOM 651 O O . TRP A 1 83 ? 11.580 5.104 -9.851 1.00 94.50 83 TRP A O 1
ATOM 661 N N . GLY A 1 84 ? 11.539 3.610 -8.172 1.00 94.88 84 GLY A N 1
ATOM 662 C CA . GLY A 1 84 ? 12.213 4.434 -7.168 1.00 94.88 84 GLY A CA 1
ATOM 663 C C . GLY A 1 84 ? 11.532 5.774 -6.873 1.00 94.88 84 GLY A C 1
ATOM 664 O O . GLY A 1 84 ? 12.178 6.678 -6.354 1.00 94.88 84 GLY A O 1
ATOM 665 N N . ASP A 1 85 ? 10.265 5.946 -7.272 1.00 95.06 85 ASP A N 1
ATOM 666 C CA . ASP A 1 85 ? 9.516 7.210 -7.196 1.00 95.06 85 ASP A CA 1
ATOM 667 C C . ASP A 1 85 ? 10.173 8.410 -7.917 1.00 95.06 85 ASP A C 1
ATOM 669 O O . ASP A 1 85 ? 9.756 9.555 -7.733 1.00 95.06 85 ASP A O 1
ATOM 673 N N . GLY A 1 86 ? 11.157 8.159 -8.786 1.00 92.25 86 GLY A N 1
ATOM 674 C CA . GLY A 1 86 ? 11.885 9.198 -9.524 1.00 92.25 86 GLY A CA 1
ATOM 675 C C . GLY A 1 86 ? 12.288 8.817 -10.951 1.00 92.25 86 GLY A C 1
ATOM 676 O O . GLY A 1 86 ? 12.796 9.668 -11.680 1.00 92.25 86 GLY A O 1
ATOM 677 N N . GLY A 1 87 ? 12.046 7.570 -11.365 1.00 89.38 87 GLY A N 1
ATOM 678 C CA . GLY A 1 87 ? 12.487 7.042 -12.652 1.00 89.38 87 GLY A CA 1
ATOM 679 C C . GLY A 1 87 ? 14.001 6.882 -12.723 1.00 89.38 87 GLY A C 1
ATOM 680 O O . GLY A 1 87 ? 14.689 7.027 -11.725 1.00 89.38 87 GLY A O 1
ATOM 681 N N . CYS A 1 88 ? 14.564 6.606 -13.898 1.00 90.06 88 CYS A N 1
ATOM 682 C CA . CYS A 1 88 ? 16.009 6.399 -14.000 1.00 90.06 88 CYS A CA 1
ATOM 683 C C . CYS A 1 88 ? 16.816 7.664 -13.624 1.00 90.06 88 CYS A C 1
ATOM 685 O O . CYS A 1 88 ? 16.570 8.711 -14.228 1.00 90.06 88 CYS A O 1
ATOM 687 N N . PRO A 1 89 ? 17.801 7.601 -12.692 1.00 89.00 89 PRO A N 1
ATOM 688 C CA . PRO A 1 89 ? 18.443 6.409 -12.107 1.00 89.00 89 PRO A CA 1
ATOM 689 C C . PRO A 1 89 ? 17.997 6.047 -10.669 1.00 89.00 89 PRO A C 1
ATOM 691 O O . PRO A 1 89 ? 18.719 5.338 -9.972 1.00 89.00 89 PRO A O 1
ATOM 694 N N . TYR A 1 90 ? 16.876 6.580 -10.181 1.00 92.19 90 TYR A N 1
ATOM 695 C CA . TYR A 1 90 ? 16.306 6.206 -8.885 1.00 92.19 90 TYR A CA 1
ATOM 696 C C . TYR A 1 90 ? 15.890 4.731 -8.877 1.00 92.19 90 TYR A C 1
ATOM 698 O O . TYR A 1 90 ? 15.430 4.196 -9.883 1.00 92.19 90 TYR A O 1
ATOM 706 N N . ASP A 1 91 ? 16.055 4.094 -7.721 1.00 91.88 91 ASP A N 1
ATOM 707 C CA . ASP A 1 91 ? 15.928 2.649 -7.554 1.00 91.88 91 ASP A CA 1
ATOM 708 C C . ASP A 1 91 ? 15.130 2.305 -6.288 1.00 91.88 91 ASP A C 1
ATOM 710 O O . ASP A 1 91 ? 15.112 3.077 -5.321 1.00 91.88 91 ASP A O 1
ATOM 714 N N . ASP A 1 92 ? 14.477 1.144 -6.283 1.00 96.06 92 ASP A N 1
ATOM 715 C CA . ASP A 1 92 ? 13.657 0.659 -5.166 1.00 96.06 92 ASP A CA 1
ATOM 716 C C . ASP A 1 92 ? 14.480 -0.023 -4.056 1.00 96.06 92 ASP A C 1
ATOM 718 O O . ASP A 1 92 ? 13.943 -0.352 -2.992 1.00 96.06 92 ASP A O 1
ATOM 722 N N . ARG A 1 93 ? 15.805 -0.105 -4.258 1.00 95.69 93 ARG A N 1
ATOM 723 C CA 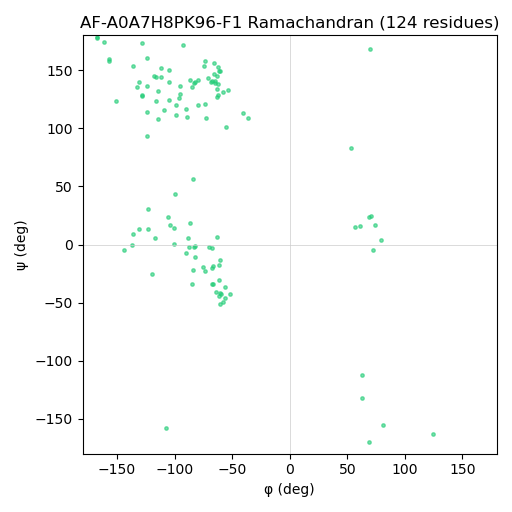. ARG A 1 93 ? 16.821 -0.658 -3.349 1.00 95.69 93 ARG A CA 1
ATOM 724 C C . ARG A 1 93 ? 16.745 -2.173 -3.203 1.00 95.69 93 ARG A C 1
ATOM 726 O O . ARG A 1 93 ? 17.190 -2.713 -2.184 1.00 95.69 93 ARG A O 1
ATOM 733 N N . VAL A 1 94 ? 16.201 -2.853 -4.202 1.00 95.94 94 VAL A N 1
ATOM 734 C CA . VAL A 1 94 ? 16.159 -4.306 -4.290 1.00 95.94 94 VAL A CA 1
ATOM 735 C C . VAL A 1 94 ? 16.995 -4.708 -5.512 1.00 95.94 94 VAL A C 1
ATOM 737 O O . VAL A 1 94 ? 16.823 -4.206 -6.608 1.00 95.94 94 VAL A O 1
ATOM 740 N N . ALA A 1 95 ? 18.004 -5.561 -5.325 1.00 93.94 95 ALA A N 1
ATOM 741 C CA . ALA A 1 95 ? 19.008 -5.781 -6.375 1.00 93.94 95 ALA A CA 1
ATOM 742 C C . ALA A 1 95 ? 18.515 -6.645 -7.554 1.00 93.94 95 ALA A C 1
ATOM 744 O O . ALA A 1 95 ? 19.153 -6.646 -8.607 1.00 93.94 95 ALA A O 1
ATOM 745 N N . ASP A 1 96 ? 17.441 -7.415 -7.361 1.00 93.56 96 ASP A N 1
ATOM 746 C CA . ASP A 1 96 ? 16.861 -8.328 -8.356 1.00 93.56 96 ASP A CA 1
ATOM 747 C C . ASP A 1 96 ? 15.616 -7.751 -9.061 1.00 93.56 96 ASP A C 1
ATOM 749 O O . ASP A 1 96 ? 15.051 -8.386 -9.955 1.00 93.56 96 ASP A O 1
ATOM 753 N N . THR A 1 97 ? 15.207 -6.526 -8.724 1.00 91.88 97 THR A N 1
ATOM 754 C CA . THR A 1 97 ? 14.195 -5.753 -9.450 1.00 91.88 97 THR A CA 1
ATOM 755 C C . THR A 1 97 ? 14.892 -4.904 -10.522 1.00 91.88 97 THR A C 1
ATOM 757 O O . THR A 1 97 ? 15.708 -4.039 -10.213 1.00 91.88 97 THR A O 1
ATOM 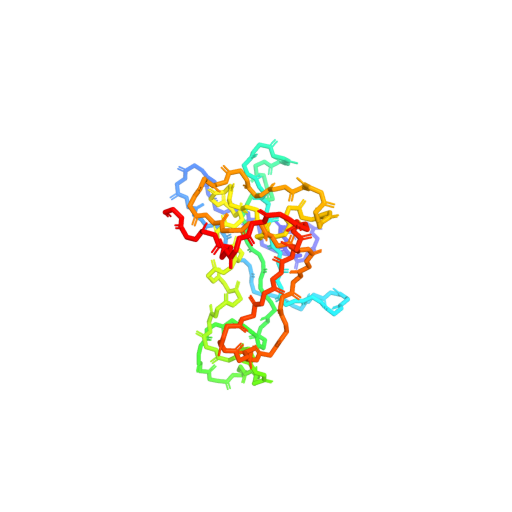760 N N . PRO A 1 98 ? 14.619 -5.123 -11.824 1.00 90.62 98 PRO A N 1
ATOM 761 C CA . PRO A 1 98 ? 15.197 -4.278 -12.864 1.00 90.62 98 PRO A CA 1
ATOM 762 C C . PRO A 1 98 ? 14.746 -2.821 -12.715 1.00 90.62 98 PRO A C 1
ATOM 764 O O . PRO A 1 98 ? 13.558 -2.561 -12.511 1.00 90.62 98 PRO A O 1
ATOM 767 N N . VAL A 1 99 ? 15.673 -1.877 -12.898 1.00 90.44 99 VAL A N 1
ATOM 768 C CA . VAL A 1 99 ? 15.379 -0.439 -12.804 1.00 90.44 99 VAL A CA 1
ATOM 769 C C . VAL A 1 99 ? 14.278 -0.049 -13.795 1.00 90.44 99 VAL A C 1
ATOM 771 O O . VAL A 1 99 ? 14.340 -0.372 -14.985 1.00 90.44 99 VAL A O 1
ATOM 774 N N . SER A 1 100 ? 13.277 0.684 -13.309 1.00 91.44 100 SER A N 1
ATOM 775 C CA . SER A 1 100 ? 12.156 1.180 -14.109 1.00 91.44 100 SER A CA 1
ATOM 776 C C . SER A 1 100 ? 12.115 2.708 -14.123 1.00 91.44 100 SER A C 1
ATOM 778 O O . SER A 1 100 ? 12.417 3.361 -13.130 1.00 91.44 100 SER A O 1
ATOM 780 N N . ASN A 1 101 ? 11.714 3.308 -15.246 1.00 92.38 101 ASN A N 1
ATOM 781 C CA . ASN A 1 101 ? 11.605 4.768 -15.380 1.00 92.38 101 ASN A CA 1
ATOM 782 C C . ASN A 1 101 ? 10.269 5.328 -14.857 1.00 92.38 101 ASN A C 1
ATOM 784 O O . ASN A 1 101 ? 10.193 6.515 -14.562 1.00 92.38 101 ASN A O 1
ATOM 788 N N . ASP A 1 102 ? 9.225 4.503 -14.782 1.00 92.94 102 ASP A N 1
ATOM 789 C CA . ASP A 1 102 ? 7.881 4.884 -14.351 1.00 92.94 102 ASP A CA 1
ATOM 790 C C . ASP A 1 102 ? 7.076 3.632 -13.951 1.00 92.94 102 ASP A C 1
ATOM 792 O O . ASP A 1 102 ? 7.510 2.482 -14.116 1.00 92.94 102 ASP A O 1
ATOM 796 N N . ARG A 1 103 ? 5.872 3.854 -13.430 1.00 92.81 103 ARG A N 1
ATOM 797 C CA . ARG A 1 103 ? 4.868 2.826 -13.167 1.00 92.81 103 ARG A CA 1
ATOM 798 C C . ARG A 1 103 ? 4.267 2.288 -14.459 1.00 92.81 103 ARG A C 1
ATOM 800 O O . ARG A 1 103 ? 3.947 3.024 -15.389 1.00 92.81 103 ARG A O 1
ATOM 807 N N . ASN A 1 104 ? 3.989 0.990 -14.469 1.00 92.69 104 ASN A N 1
ATOM 808 C CA . ASN A 1 104 ? 3.179 0.387 -15.520 1.00 92.69 104 ASN A CA 1
ATOM 809 C C . ASN A 1 104 ? 1.686 0.486 -15.166 1.00 92.69 104 ASN A C 1
ATOM 811 O O . ASN A 1 104 ? 1.291 0.301 -14.015 1.00 92.69 104 ASN A O 1
ATOM 815 N N . HIS A 1 105 ? 0.844 0.739 -16.170 1.00 91.69 105 HIS A N 1
ATOM 816 C CA . HIS A 1 105 ? -0.613 0.774 -16.031 1.00 91.69 105 HIS A CA 1
ATOM 817 C C . HIS A 1 105 ? -1.275 -0.389 -16.778 1.00 91.69 105 HIS A C 1
ATOM 819 O O . HIS A 1 105 ? -0.767 -0.875 -17.788 1.00 91.69 105 HIS A O 1
ATOM 825 N N . GLY A 1 106 ? -2.449 -0.815 -16.302 1.00 93.31 106 GLY A N 1
ATOM 826 C CA . GLY A 1 106 ? -3.207 -1.896 -16.929 1.00 93.31 106 GLY A CA 1
ATOM 827 C C . GLY A 1 106 ? -2.447 -3.225 -16.916 1.00 93.31 106 GLY A C 1
ATOM 828 O O . GLY A 1 106 ? -1.940 -3.645 -15.879 1.00 93.31 106 GLY A O 1
ATOM 829 N N . CYS A 1 107 ? -2.399 -3.896 -18.067 1.00 93.06 107 CYS A N 1
ATOM 830 C CA . CYS A 1 107 ? -1.665 -5.143 -18.261 1.00 93.06 107 CYS A CA 1
ATOM 831 C C . CYS A 1 107 ? -0.686 -4.959 -19.427 1.00 93.06 107 CYS A C 1
ATOM 833 O O . CYS A 1 107 ? -1.064 -5.086 -20.594 1.00 93.06 107 CYS A O 1
ATOM 835 N N . ALA A 1 108 ? 0.551 -4.579 -19.103 1.00 90.75 108 ALA A N 1
ATOM 836 C CA . ALA A 1 108 ? 1.600 -4.359 -20.090 1.00 90.75 108 ALA A CA 1
ATOM 837 C C . ALA A 1 108 ? 1.977 -5.671 -20.803 1.00 90.75 108 ALA A C 1
ATOM 839 O O . ALA A 1 108 ? 1.923 -6.753 -20.216 1.00 90.75 108 ALA A O 1
ATOM 840 N N . ARG A 1 109 ? 2.352 -5.580 -22.084 1.00 91.88 109 ARG A N 1
ATOM 841 C CA . ARG A 1 109 ? 2.805 -6.741 -22.863 1.00 91.88 109 ARG A CA 1
ATOM 842 C C . ARG A 1 109 ? 4.281 -7.009 -22.590 1.00 91.88 109 ARG A C 1
ATOM 844 O O . ARG A 1 109 ? 5.085 -6.082 -22.533 1.00 91.88 109 ARG A O 1
ATOM 851 N N . TYR A 1 110 ? 4.631 -8.282 -22.453 1.00 88.75 110 TYR A N 1
ATOM 852 C CA . TYR A 1 110 ? 6.017 -8.696 -22.290 1.00 88.75 110 TYR A CA 1
ATOM 853 C C . TYR A 1 110 ? 6.743 -8.785 -23.651 1.00 88.75 110 TYR A C 1
ATOM 855 O O . TYR A 1 110 ? 6.152 -9.309 -24.600 1.00 88.75 110 TYR A O 1
ATOM 863 N N . PRO A 1 111 ? 8.014 -8.344 -23.744 1.00 88.38 111 PRO A N 1
ATOM 864 C CA . PRO A 1 111 ? 8.746 -7.588 -22.728 1.00 88.38 111 PRO A CA 1
ATOM 865 C C . PRO A 1 111 ? 8.359 -6.104 -22.745 1.00 88.38 111 PRO A C 1
ATOM 867 O O . PRO A 1 111 ? 8.196 -5.498 -23.802 1.00 88.38 111 PRO A O 1
ATOM 870 N N . THR A 1 112 ? 8.261 -5.500 -21.562 1.00 83.25 112 THR A N 1
ATOM 871 C CA . THR A 1 112 ? 8.248 -4.039 -21.429 1.00 83.25 112 THR A CA 1
ATOM 872 C C . THR A 1 112 ? 9.658 -3.609 -21.059 1.00 83.25 112 THR A C 1
ATOM 874 O O . THR A 1 112 ? 10.137 -3.940 -19.979 1.00 83.25 112 THR A O 1
ATOM 877 N N . VAL A 1 113 ? 10.340 -2.920 -21.973 1.00 84.38 113 VAL A N 1
ATOM 878 C CA . VAL A 1 113 ? 11.694 -2.408 -21.732 1.00 84.38 113 VAL A CA 1
ATOM 879 C C . VAL A 1 113 ? 11.574 -1.020 -21.124 1.00 84.38 113 VAL A C 1
ATOM 881 O O . VAL A 1 113 ? 11.179 -0.085 -21.819 1.00 84.38 113 VAL A O 1
ATOM 884 N N . GLN A 1 114 ? 11.920 -0.904 -19.846 1.00 84.94 114 GLN A N 1
ATOM 885 C CA . GLN A 1 114 ? 12.077 0.373 -19.156 1.00 84.94 114 GLN A CA 1
ATOM 886 C C . GLN A 1 114 ? 13.564 0.662 -18.969 1.00 84.94 114 GLN A C 1
ATOM 888 O O . GLN A 1 114 ? 14.356 -0.271 -18.891 1.00 84.94 114 GLN A O 1
ATOM 893 N N . CYS A 1 115 ? 13.929 1.947 -18.950 1.00 82.44 115 CYS A N 1
ATOM 894 C CA . CYS A 1 115 ? 15.313 2.400 -18.787 1.00 82.44 115 CYS A CA 1
ATOM 895 C C . CYS A 1 115 ? 16.305 1.778 -19.789 1.00 82.44 115 CYS A C 1
ATOM 897 O O . CYS A 1 115 ? 17.018 0.821 -19.496 1.00 82.44 115 CYS A O 1
ATOM 899 N N . ARG A 1 116 ? 16.380 2.349 -20.999 1.00 73.25 116 ARG A N 1
ATOM 900 C CA . ARG A 1 116 ? 17.441 2.000 -21.952 1.00 73.25 116 ARG A CA 1
ATOM 901 C C . ARG A 1 116 ? 18.714 2.746 -21.576 1.00 73.25 116 ARG A C 1
ATOM 903 O O . ARG A 1 116 ? 18.725 3.972 -21.589 1.00 73.25 116 ARG A O 1
ATOM 910 N N . TYR A 1 117 ? 19.770 2.003 -21.280 1.00 63.38 117 TYR A N 1
ATOM 911 C CA . TYR A 1 117 ? 21.128 2.518 -21.369 1.00 63.38 117 TYR A CA 1
ATOM 912 C C . TYR A 1 117 ? 21.660 2.117 -22.741 1.00 63.38 117 TYR A C 1
ATOM 914 O O . TYR A 1 117 ? 21.548 0.951 -23.120 1.00 63.38 117 TYR A O 1
ATOM 922 N N . ASP A 1 118 ? 22.212 3.071 -23.488 1.00 53.38 118 ASP A N 1
ATOM 923 C CA . ASP A 1 118 ? 22.548 2.933 -24.914 1.00 53.38 118 ASP A CA 1
ATOM 924 C C . ASP A 1 118 ? 23.621 1.863 -25.235 1.00 53.38 118 ASP A C 1
ATOM 926 O O . ASP A 1 118 ? 24.026 1.740 -26.385 1.00 53.38 118 ASP A O 1
ATOM 930 N N . ASN A 1 119 ? 24.058 1.062 -24.252 1.00 50.06 119 ASN A N 1
ATOM 931 C CA . ASN A 1 119 ? 25.130 0.070 -24.378 1.00 50.06 119 ASN A CA 1
ATOM 932 C C . ASN A 1 119 ? 24.863 -1.307 -23.725 1.00 50.06 119 ASN A C 1
ATOM 934 O O . ASN A 1 119 ? 25.781 -2.120 -23.691 1.00 50.06 119 ASN A O 1
ATOM 938 N N . GLU A 1 120 ? 23.654 -1.621 -23.245 1.00 49.62 120 GLU A N 1
ATOM 939 C CA . GLU A 1 120 ? 23.363 -2.957 -22.680 1.00 49.62 120 GLU A CA 1
ATOM 940 C C . GLU A 1 120 ? 22.433 -3.759 -23.611 1.00 49.62 120 GLU A C 1
ATOM 942 O O . GLU A 1 120 ? 21.285 -3.351 -23.816 1.00 49.62 120 GLU A O 1
ATOM 947 N N . PRO A 1 121 ? 22.874 -4.895 -24.201 1.00 44.47 121 PRO A N 1
ATOM 948 C CA . PRO A 1 121 ? 22.083 -5.597 -25.214 1.00 44.47 121 PRO A CA 1
ATOM 949 C C . PRO A 1 121 ? 20.799 -6.231 -24.676 1.00 44.47 121 PRO A C 1
ATOM 951 O O . PRO A 1 121 ? 19.893 -6.500 -25.456 1.00 44.47 121 PRO A O 1
ATOM 954 N N . TYR A 1 122 ? 20.684 -6.465 -23.371 1.00 46.16 122 TYR A N 1
ATOM 955 C CA . TYR A 1 122 ? 19.481 -7.000 -22.744 1.00 46.16 122 TYR A CA 1
ATOM 956 C C . TYR A 1 122 ? 19.428 -6.471 -21.316 1.00 46.16 122 TYR A C 1
ATOM 958 O O . TYR A 1 122 ? 20.375 -6.670 -20.564 1.00 46.16 122 TYR A O 1
ATOM 966 N N . GLY A 1 123 ? 18.336 -5.793 -20.948 1.00 46.72 123 GLY A N 1
ATOM 967 C CA . GLY A 1 123 ? 18.053 -5.420 -19.562 1.00 46.72 123 GLY A CA 1
ATOM 968 C C . GLY A 1 123 ? 18.065 -6.681 -18.705 1.00 46.72 123 GLY A C 1
ATOM 969 O O . GLY A 1 123 ? 17.147 -7.499 -18.777 1.00 46.72 123 GLY A O 1
ATOM 970 N N . LEU A 1 124 ? 19.171 -6.880 -17.993 1.00 41.56 124 LEU A N 1
ATOM 971 C CA . LEU A 1 124 ? 19.438 -8.092 -17.243 1.00 41.56 124 LEU A CA 1
ATOM 972 C C . LEU A 1 124 ? 18.540 -8.117 -16.011 1.00 41.56 124 LEU A C 1
ATOM 974 O O . LEU A 1 124 ? 18.759 -7.393 -15.044 1.00 41.56 124 LEU A O 1
ATOM 978 N N . TYR A 1 125 ? 17.568 -9.026 -16.059 1.00 37.00 125 TYR A N 1
ATOM 979 C CA . TYR A 1 125 ? 17.343 -9.945 -14.952 1.00 37.00 125 TYR A CA 1
ATOM 980 C C . TYR A 1 125 ? 18.712 -10.408 -14.433 1.00 37.00 125 TYR A C 1
ATOM 982 O O . TYR A 1 125 ? 19.453 -11.072 -15.166 1.00 37.00 125 TYR A O 1
ATOM 990 N N . LYS A 1 126 ? 19.067 -10.016 -13.213 1.00 37.66 126 LYS A N 1
ATOM 991 C CA . LYS A 1 126 ? 19.977 -10.817 -12.399 1.00 37.66 126 LYS A CA 1
ATOM 992 C C . LYS A 1 126 ? 19.150 -11.744 -11.530 1.00 37.66 126 LYS A C 1
ATOM 994 O O . LYS A 1 126 ? 18.073 -11.298 -11.086 1.00 37.66 126 LYS A O 1
#

Mean predicted aligned error: 5.66 Å

Secondary structure (DSSP, 8-state):
---GGGTS-PPP-TTT---EEE---SSS-SEEEPPTTSS-GGG-SEEE-GGGSSSSTT--TTS-SSHHHHHHHHHHTTPPPTTTTT-TT---S-TTSPP-SS---S-PPSP---S--TT-SS----

pLDDT: mean 90.63, std 13.57, range [37.0, 98.81]

Solvent-accessible surface area (backbone atoms only — not comparable to full-atom values): 7726 Å² total; per-residue (Å²): 86,55,37,48,96,63,81,29,51,61,66,64,64,67,92,81,41,88,39,74,48,74,44,90,61,82,72,102,58,63,58,48,48,37,45,71,91,73,62,59,72,65,63,52,33,32,39,30,21,56,46,29,46,49,65,59,92,72,36,39,80,94,49,33,74,27,56,58,55,56,53,26,50,38,26,40,72,66,46,58,54,63,14,32,88,67,10,72,90,34,56,45,84,51,91,64,59,65,62,19,44,59,85,87,67,95,82,76,63,86,84,73,88,48,64,87,59,101,84,60,98,62,90,63,79,101

Foldseek 3Di:
DLDVVVVADWDDQLVPDADEAEADDPDPDQKAADAPPRDDSRRHHIYGYNLQAAQDDNHDPPNRHRVSVVVRVVRSVVFDPQQLVQHPPHGRPDPQRQHARDDDDDDDDPPDDGDDDPPDPDRDRD